Protein AF-C6PTV2-F1 (afdb_monomer_lite)

Organism: NCBI:txid536227

Radius of gyration: 26.95 Å; chains: 1; bounding box: 61×46×72 Å

Foldseek 3Di:
DDDDDDPDPVNVVVVVVVVVVVVVVVVVVVVCVVVVVVCCCCDVVVDPPVVVVVVVLVVVLLVQQVVVLADPPVLVVSLVSDVVVPQKWKFKFDPQDTQAIADPVCRPCRGPPPPDDPPRDDPVQWDWHDHNVDIIIMHMDGPVVVVVVVVVVVVVVVVVVVVD

Structure (mmCIF, N/CA/C/O backbone):
data_AF-C6PTV2-F1
#
_entry.id   AF-C6PTV2-F1
#
loop_
_atom_site.group_PDB
_atom_site.id
_atom_site.type_symbol
_atom_site.label_atom_id
_atom_site.label_alt_id
_atom_site.label_comp_id
_atom_site.label_asym_id
_atom_site.label_entity_id
_atom_site.label_seq_id
_atom_site.pdbx_PDB_ins_code
_atom_site.Cartn_x
_atom_site.Cartn_y
_atom_site.Cartn_z
_atom_site.occupancy
_atom_site.B_iso_or_equiv
_atom_site.auth_seq_id
_atom_site.auth_comp_id
_atom_site.auth_asym_id
_atom_site.auth_atom_id
_atom_site.pdbx_PDB_model_num
ATOM 1 N N . MET A 1 1 ? -45.183 31.736 48.780 1.00 36.00 1 MET A N 1
ATOM 2 C CA . MET A 1 1 ? -43.818 31.701 48.210 1.00 36.00 1 MET A CA 1
ATOM 3 C C . MET A 1 1 ? -43.224 30.333 48.528 1.00 36.00 1 MET A C 1
ATOM 5 O O . MET A 1 1 ? -42.872 30.078 49.669 1.00 36.00 1 MET A O 1
ATOM 9 N N . ASN A 1 2 ? -43.283 29.409 47.565 1.00 46.62 2 ASN A N 1
ATOM 10 C CA . ASN A 1 2 ? -43.098 27.970 47.772 1.00 46.62 2 ASN A CA 1
ATOM 11 C C . ASN A 1 2 ? -41.628 27.589 47.534 1.00 46.62 2 ASN A C 1
ATOM 13 O O . ASN A 1 2 ? -41.152 27.659 46.401 1.00 46.62 2 ASN A O 1
ATOM 17 N N . LYS A 1 3 ? -40.889 27.229 48.587 1.00 48.47 3 LYS A N 1
ATOM 18 C CA . LYS A 1 3 ? -39.525 26.704 48.462 1.00 48.47 3 LYS A CA 1
ATOM 19 C C . LYS A 1 3 ? -39.433 25.340 49.134 1.00 48.47 3 LYS A C 1
ATOM 21 O O . LYS A 1 3 ? -39.325 25.247 50.349 1.00 48.47 3 LYS A O 1
ATOM 26 N N . ARG A 1 4 ? -39.411 24.317 48.273 1.00 51.22 4 ARG A N 1
ATOM 27 C CA . ARG A 1 4 ? -38.481 23.180 48.324 1.00 51.22 4 ARG A CA 1
ATOM 28 C C . ARG A 1 4 ? -38.261 22.601 49.722 1.00 51.22 4 ARG A C 1
ATOM 30 O O . ARG A 1 4 ? -37.164 22.684 50.265 1.00 51.22 4 ARG A O 1
ATOM 37 N N . PHE A 1 5 ? -39.293 21.976 50.269 1.00 51.91 5 PHE A N 1
ATOM 38 C CA . PHE A 1 5 ? -39.112 21.021 51.349 1.00 51.91 5 PHE A CA 1
ATOM 39 C C . PHE A 1 5 ? -39.114 19.619 50.738 1.00 51.91 5 PHE A C 1
ATOM 41 O O . PHE A 1 5 ? -40.081 19.237 50.090 1.00 51.91 5 PHE A O 1
ATOM 48 N N . LEU A 1 6 ? -38.033 18.880 51.002 1.00 53.47 6 LEU A N 1
ATOM 49 C CA . LEU A 1 6 ? -37.914 17.424 50.870 1.00 53.47 6 LEU A CA 1
ATOM 50 C C . LEU A 1 6 ? -37.564 16.898 49.471 1.00 53.47 6 LEU A C 1
ATOM 52 O O . LEU A 1 6 ? -38.364 16.256 48.806 1.00 53.47 6 LEU A O 1
ATOM 56 N N . CYS A 1 7 ? -36.290 17.061 49.104 1.00 53.81 7 CYS A N 1
ATOM 57 C CA . CYS A 1 7 ? -35.606 16.026 48.328 1.00 53.81 7 CYS A CA 1
ATOM 58 C C . CYS A 1 7 ? -35.641 14.756 49.196 1.00 53.81 7 CYS A C 1
ATOM 60 O O . CYS A 1 7 ? -35.069 14.730 50.292 1.00 53.81 7 CYS A O 1
ATOM 62 N N . THR A 1 8 ? -36.423 13.758 48.803 1.00 61.56 8 THR A N 1
ATOM 63 C CA . THR A 1 8 ? -36.623 12.548 49.608 1.00 61.56 8 THR A CA 1
ATOM 64 C C . THR A 1 8 ? -35.303 11.777 49.743 1.00 61.56 8 THR A C 1
ATOM 66 O O . THR A 1 8 ? -34.446 11.804 48.859 1.00 61.56 8 THR A O 1
ATOM 69 N N . LYS A 1 9 ? -35.110 11.042 50.852 1.00 63.38 9 LYS A N 1
ATOM 70 C CA . LYS A 1 9 ? -33.923 10.179 51.081 1.00 63.38 9 LYS A CA 1
ATOM 71 C C . LYS A 1 9 ? -33.638 9.238 49.895 1.00 63.38 9 LYS A C 1
ATOM 73 O O . LYS A 1 9 ? -32.499 8.815 49.705 1.00 63.38 9 LYS A O 1
ATOM 78 N N . LEU A 1 10 ? -34.684 8.898 49.138 1.00 68.50 10 LEU A N 1
ATOM 79 C CA . LEU A 1 10 ? -34.636 8.069 47.941 1.00 68.50 10 LEU A CA 1
ATOM 80 C C . LEU A 1 10 ? -34.030 8.814 46.741 1.00 68.50 10 LEU A C 1
ATOM 82 O O . LEU A 1 10 ? -33.108 8.296 46.122 1.00 68.50 10 LEU A O 1
ATOM 86 N N . GLU A 1 11 ? -34.488 10.034 46.453 1.00 73.44 11 GLU A N 1
ATOM 87 C CA . GLU A 1 11 ? -33.980 10.866 45.349 1.00 73.44 11 GLU A CA 1
ATOM 88 C C . GLU A 1 11 ? -32.496 11.197 45.528 1.00 73.44 11 GLU A C 1
ATOM 90 O O . GLU A 1 11 ? -31.725 11.127 44.575 1.00 73.44 11 GLU A O 1
ATOM 95 N N . ILE A 1 12 ? -32.059 11.454 46.766 1.00 77.31 12 ILE A N 1
ATOM 96 C CA . ILE A 1 12 ? -30.641 11.690 47.079 1.00 77.31 12 ILE A CA 1
ATOM 97 C C . ILE A 1 12 ? -29.797 10.435 46.813 1.00 77.31 12 ILE A C 1
ATOM 99 O O . ILE A 1 12 ? -28.716 10.539 46.238 1.00 77.31 12 ILE A O 1
ATOM 103 N N . LYS A 1 13 ? -30.284 9.240 47.185 1.00 81.31 13 LYS A N 1
ATOM 104 C CA . LYS A 1 13 ? -29.599 7.972 46.872 1.00 81.31 13 LYS A CA 1
ATOM 105 C C . LYS A 1 13 ? -29.510 7.732 45.367 1.00 81.31 13 LYS A C 1
ATOM 107 O O . LYS A 1 13 ? -28.493 7.233 44.896 1.00 81.31 13 LYS A O 1
ATOM 112 N N . LEU A 1 14 ? -30.556 8.092 44.630 1.00 84.31 14 LEU A N 1
ATOM 113 C CA . LEU A 1 14 ? -30.630 7.908 43.184 1.00 84.31 14 LEU A CA 1
ATOM 114 C C . LEU A 1 14 ? -29.658 8.851 42.462 1.00 84.31 14 LEU A C 1
ATOM 116 O O . LEU A 1 14 ? -28.884 8.398 41.625 1.00 84.31 14 LEU A O 1
ATOM 120 N N . ILE A 1 15 ? -29.604 10.122 42.873 1.00 85.12 15 ILE A N 1
ATOM 121 C CA . ILE A 1 15 ? -28.622 11.103 42.385 1.00 85.12 15 ILE A CA 1
ATOM 122 C C . ILE A 1 15 ? -27.192 10.657 42.718 1.00 85.12 15 ILE A C 1
ATOM 124 O O . ILE A 1 15 ? -26.314 10.743 41.864 1.00 85.12 15 ILE A O 1
ATOM 128 N N . LEU A 1 16 ? -26.948 10.131 43.923 1.00 85.38 16 LEU A N 1
ATOM 129 C CA . LEU A 1 16 ? -25.626 9.636 44.316 1.00 85.38 16 LEU A CA 1
ATOM 130 C C . LEU A 1 16 ? -25.192 8.428 43.469 1.00 85.38 16 LEU A C 1
ATOM 132 O O . LEU A 1 16 ? -24.059 8.393 42.995 1.00 85.38 16 LEU A O 1
ATOM 136 N N . CYS A 1 17 ? -26.091 7.464 43.241 1.00 87.75 17 CYS A N 1
ATOM 137 C CA . CYS A 1 17 ? -25.838 6.329 42.348 1.00 87.75 17 CYS A CA 1
ATOM 138 C C . CYS A 1 17 ? -25.559 6.793 40.916 1.00 87.75 17 CYS A C 1
ATOM 140 O O . CYS A 1 17 ? -24.645 6.282 40.275 1.00 87.75 17 CYS A O 1
ATOM 142 N N . LEU A 1 18 ? -26.314 7.780 40.429 1.00 87.44 18 LEU A N 1
ATOM 143 C CA . LEU A 1 18 ? -26.144 8.331 39.090 1.00 87.44 18 LEU A CA 1
ATOM 144 C C . LEU A 1 18 ? -24.768 8.993 38.938 1.00 87.44 18 LEU A C 1
ATOM 146 O O . LEU A 1 18 ? -24.043 8.669 38.002 1.00 87.44 18 LEU A O 1
ATOM 150 N N . ILE A 1 19 ? -24.358 9.824 39.900 1.00 89.69 19 ILE A N 1
ATOM 151 C CA . ILE A 1 19 ? -23.025 10.447 39.915 1.00 89.69 19 ILE A CA 1
ATOM 152 C C . ILE A 1 19 ? -21.926 9.379 39.979 1.00 89.69 19 ILE A C 1
ATOM 154 O O . ILE A 1 19 ? -20.964 9.451 39.220 1.00 89.69 19 ILE A O 1
ATOM 158 N N . LEU A 1 20 ? -22.074 8.362 40.835 1.00 89.38 20 LEU A N 1
ATOM 159 C CA . LEU A 1 20 ? -21.098 7.277 40.948 1.00 89.38 20 LEU A CA 1
ATOM 160 C C . LEU A 1 20 ? -20.963 6.502 39.629 1.00 89.38 20 LEU A C 1
ATOM 162 O O . LEU A 1 20 ? -19.852 6.273 39.160 1.00 89.38 20 LEU A O 1
ATOM 166 N N . SER A 1 21 ? -22.089 6.142 39.009 1.00 89.50 21 SER A N 1
ATOM 167 C CA . SER A 1 21 ? -22.104 5.437 37.724 1.00 89.50 21 SER A CA 1
ATOM 168 C C . SER A 1 21 ? -21.475 6.268 36.606 1.00 89.50 21 SER A C 1
ATOM 170 O O . SER A 1 21 ? -20.703 5.739 35.811 1.00 89.50 21 SER A O 1
ATOM 172 N N . PHE A 1 22 ? -21.721 7.580 36.599 1.00 86.62 22 PHE A N 1
ATOM 173 C CA . PHE A 1 22 ? -21.139 8.504 35.636 1.00 86.62 22 PHE A CA 1
ATOM 174 C C . PHE A 1 22 ? -19.618 8.594 35.792 1.00 86.62 22 PHE A C 1
ATOM 176 O O . PHE A 1 22 ? -18.892 8.489 34.808 1.00 86.62 22 PHE A O 1
ATOM 183 N N . VAL A 1 23 ? -19.118 8.708 37.026 1.00 91.62 23 VAL A N 1
ATOM 184 C CA . VAL A 1 23 ? -17.672 8.724 37.306 1.00 91.62 23 VAL A CA 1
ATOM 185 C C . VAL A 1 23 ? -17.011 7.415 36.870 1.00 91.62 23 VAL A C 1
ATOM 187 O O . VAL A 1 23 ? -15.948 7.444 36.251 1.00 91.62 23 VAL A O 1
ATOM 190 N N . ILE A 1 24 ? -17.649 6.272 37.138 1.00 90.38 24 ILE A N 1
ATOM 191 C CA . ILE A 1 24 ? -17.156 4.959 36.701 1.00 90.38 24 ILE A CA 1
ATOM 192 C C . ILE A 1 24 ? -17.127 4.878 35.169 1.00 90.38 24 ILE A C 1
ATOM 194 O O . ILE A 1 24 ? -16.116 4.464 34.608 1.00 90.38 24 ILE A O 1
ATOM 198 N N . ALA A 1 25 ? -18.188 5.315 34.486 1.00 86.00 25 ALA A N 1
ATOM 199 C CA . ALA A 1 25 ? -18.260 5.309 33.026 1.00 86.00 25 ALA A CA 1
ATOM 200 C C . ALA A 1 25 ? -17.170 6.184 32.388 1.00 86.00 25 ALA A C 1
ATOM 202 O O . ALA A 1 25 ? -16.488 5.738 31.468 1.00 86.00 25 ALA A O 1
ATOM 203 N N . VAL A 1 26 ? -16.946 7.394 32.914 1.00 84.88 26 VAL A N 1
ATOM 204 C CA . VAL A 1 26 ? -15.869 8.288 32.456 1.00 84.88 26 VAL A CA 1
ATOM 205 C C . VAL A 1 26 ? -14.495 7.658 32.695 1.00 84.88 26 VAL A C 1
ATOM 207 O O . VAL A 1 26 ? -13.645 7.695 31.807 1.00 84.88 26 VAL A O 1
ATOM 210 N N . GLY A 1 27 ? -14.279 7.032 33.856 1.00 89.44 27 GLY A N 1
ATOM 211 C CA . GLY A 1 27 ? -13.030 6.331 34.163 1.00 89.44 27 GLY A CA 1
ATOM 212 C C . GLY A 1 27 ? -12.758 5.169 33.206 1.00 89.44 27 GLY A C 1
ATOM 213 O O . GLY A 1 27 ? -11.657 5.056 32.668 1.00 89.44 27 GLY A O 1
ATOM 214 N N . ILE A 1 28 ? -13.773 4.344 32.935 1.00 87.56 28 ILE A N 1
ATOM 215 C CA . ILE A 1 28 ? -13.695 3.244 31.965 1.00 87.56 28 ILE A CA 1
ATOM 216 C C . ILE A 1 28 ? -13.410 3.790 30.563 1.00 87.56 28 ILE A C 1
ATOM 218 O O . ILE A 1 28 ? -12.519 3.277 29.892 1.00 87.56 28 ILE A O 1
ATOM 222 N N . PHE A 1 29 ? -14.098 4.851 30.135 1.00 80.56 29 PHE A N 1
ATOM 223 C CA . PHE A 1 29 ? -13.869 5.477 28.832 1.00 80.56 29 PHE A CA 1
ATOM 224 C C . PHE A 1 29 ? -12.421 5.958 28.677 1.00 80.56 29 PHE A C 1
ATOM 226 O O . PHE A 1 29 ? -11.785 5.683 27.660 1.00 80.56 29 PHE A O 1
ATOM 233 N N . PHE A 1 30 ? -11.869 6.619 29.696 1.00 81.50 30 PHE A N 1
ATOM 234 C CA . PHE A 1 30 ? -10.496 7.123 29.659 1.00 81.50 30 PHE A CA 1
ATOM 235 C C . PHE A 1 30 ? -9.470 5.984 29.619 1.00 81.50 30 PHE A C 1
ATOM 237 O O . PHE A 1 30 ? -8.526 6.029 28.832 1.00 81.50 30 PHE A O 1
ATOM 244 N N . LEU A 1 31 ? -9.687 4.930 30.415 1.00 82.12 31 LEU A N 1
ATOM 245 C CA . LEU A 1 31 ? -8.851 3.727 30.400 1.00 82.12 31 LEU A CA 1
ATOM 246 C C . LEU A 1 31 ? -8.889 3.035 29.034 1.00 82.12 31 LEU A C 1
ATOM 248 O O . LEU A 1 31 ? -7.833 2.714 28.495 1.00 82.12 31 LEU A O 1
ATOM 252 N N . LEU A 1 32 ? -10.077 2.848 28.451 1.00 77.44 32 LEU A N 1
ATOM 253 C CA . LEU A 1 32 ? -10.223 2.262 27.116 1.00 77.44 32 LEU A CA 1
ATOM 254 C C . LEU A 1 32 ? -9.600 3.137 26.033 1.00 77.44 32 LEU A C 1
ATOM 256 O O . LEU A 1 32 ? -9.031 2.594 25.097 1.00 77.44 32 LEU A O 1
ATOM 260 N N . SER A 1 33 ? -9.681 4.460 26.156 1.00 76.12 33 SER A N 1
ATOM 261 C CA . SER A 1 33 ? -9.077 5.385 25.192 1.00 76.12 33 SER A CA 1
ATOM 262 C C . SER A 1 33 ? -7.553 5.289 25.230 1.00 76.12 33 SER A C 1
ATOM 264 O O . SER A 1 33 ? -6.927 5.108 24.196 1.00 76.12 33 SER A O 1
ATOM 266 N N . GLN A 1 34 ? -6.954 5.295 26.424 1.00 77.06 34 GLN A N 1
ATOM 267 C CA . GLN A 1 34 ? -5.503 5.170 26.601 1.00 77.06 34 GLN A CA 1
ATOM 268 C C . GLN A 1 34 ? -4.976 3.788 26.193 1.00 77.06 34 GLN A C 1
ATOM 270 O O . GLN A 1 34 ? -3.949 3.675 25.531 1.00 77.06 34 GLN A O 1
ATOM 275 N N . ILE A 1 35 ? -5.683 2.716 26.564 1.00 76.56 35 ILE A N 1
ATOM 276 C CA . ILE A 1 35 ? -5.340 1.348 26.154 1.00 76.56 35 ILE A CA 1
ATOM 277 C C . ILE A 1 35 ? -5.555 1.177 24.652 1.00 76.56 35 ILE A C 1
ATOM 279 O O . ILE A 1 35 ? -4.742 0.539 23.995 1.00 76.56 35 ILE A O 1
ATOM 283 N N . GLY A 1 36 ? -6.620 1.762 24.111 1.00 67.94 36 GLY A N 1
ATOM 284 C CA . GLY A 1 36 ? -6.939 1.770 22.693 1.00 67.94 36 GLY A CA 1
ATOM 285 C C . GLY A 1 36 ? -5.853 2.454 21.879 1.00 67.94 36 GLY A C 1
ATOM 286 O O . GLY A 1 36 ? -5.358 1.833 20.951 1.00 67.94 36 GLY A O 1
ATOM 287 N N . GLU A 1 37 ? -5.428 3.659 22.265 1.00 65.12 37 GLU A N 1
ATOM 288 C CA . GLU A 1 37 ? -4.309 4.381 21.645 1.00 65.12 37 GLU A CA 1
ATOM 289 C C . GLU A 1 37 ? -3.001 3.610 21.777 1.00 65.12 37 GLU A C 1
ATOM 291 O O . GLU A 1 37 ? -2.315 3.418 20.787 1.00 65.12 37 GLU A O 1
ATOM 296 N N . ASN A 1 38 ? -2.677 3.076 22.956 1.00 67.62 38 ASN A N 1
ATOM 297 C CA . ASN A 1 38 ? -1.417 2.362 23.155 1.00 67.62 38 ASN A CA 1
ATOM 298 C C . ASN A 1 38 ? -1.383 1.002 22.434 1.00 67.62 38 ASN A C 1
ATOM 300 O O . ASN A 1 38 ? -0.326 0.560 21.990 1.00 67.62 38 ASN A O 1
ATOM 304 N N . ILE A 1 39 ? -2.528 0.322 22.302 1.00 65.69 39 ILE A N 1
ATOM 305 C CA . ILE A 1 39 ? -2.674 -0.867 21.454 1.00 65.69 39 ILE A CA 1
ATOM 306 C C . ILE A 1 39 ? -2.616 -0.456 19.988 1.00 65.69 39 ILE A C 1
ATOM 308 O O . ILE A 1 39 ? -1.916 -1.123 19.238 1.00 65.69 39 ILE A O 1
ATOM 312 N N . LEU A 1 40 ? -3.293 0.617 19.570 1.00 61.56 40 LEU A N 1
ATOM 313 C CA . LEU A 1 40 ? -3.218 1.109 18.196 1.00 61.56 40 LEU A CA 1
ATOM 314 C C . LEU A 1 40 ? -1.774 1.464 17.851 1.00 61.56 40 LEU A C 1
ATOM 316 O O . LEU A 1 40 ? -1.251 0.945 16.882 1.00 61.56 40 LEU A O 1
ATOM 320 N N . ASP A 1 41 ? -1.076 2.230 18.675 1.00 60.78 41 ASP A N 1
ATOM 321 C CA . ASP A 1 41 ? 0.324 2.562 18.458 1.00 60.78 41 ASP A CA 1
ATOM 322 C C . ASP A 1 41 ? 1.224 1.324 18.540 1.00 60.78 41 ASP A C 1
ATOM 324 O O . ASP A 1 41 ? 2.041 1.097 17.659 1.00 60.78 41 ASP A O 1
ATOM 328 N N . ASN A 1 42 ? 1.082 0.406 19.494 1.00 59.19 42 ASN A N 1
ATOM 329 C CA . ASN A 1 42 ? 1.937 -0.790 19.451 1.00 59.19 42 ASN A CA 1
ATOM 330 C C . ASN A 1 42 ? 1.592 -1.754 18.304 1.00 59.19 42 ASN A C 1
ATOM 332 O O . ASN A 1 42 ? 2.465 -2.498 17.865 1.00 59.19 42 ASN A O 1
ATOM 336 N N . TYR A 1 43 ? 0.356 -1.783 17.813 1.00 57.19 43 TYR A N 1
ATOM 337 C CA . TYR A 1 43 ? -0.069 -2.695 16.745 1.00 57.19 43 TYR A CA 1
ATOM 338 C C . TYR A 1 43 ? 0.158 -2.086 15.348 1.00 57.19 43 TYR A C 1
ATOM 340 O O . TYR A 1 43 ? 0.552 -2.798 14.423 1.00 57.19 43 TYR A O 1
ATOM 348 N N . PHE A 1 44 ? -0.018 -0.767 15.214 1.00 52.19 44 PHE A N 1
ATOM 349 C CA . PHE A 1 44 ? 0.119 0.027 13.988 1.00 52.19 44 PHE A CA 1
ATOM 350 C C . PHE A 1 44 ? 1.388 0.890 13.914 1.00 52.19 44 PHE A C 1
ATOM 352 O O . PHE A 1 44 ? 1.7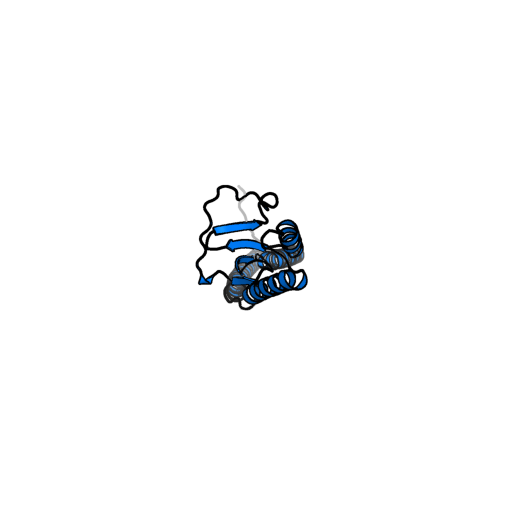37 1.268 12.815 1.00 52.19 44 PHE A O 1
ATOM 359 N N . ASN A 1 45 ? 2.126 1.197 14.985 1.00 50.31 45 ASN A N 1
ATOM 360 C CA . ASN A 1 45 ? 3.467 1.820 14.894 1.00 50.31 45 ASN A CA 1
ATOM 361 C C . ASN A 1 45 ? 4.600 0.778 14.969 1.00 50.31 45 ASN A C 1
ATOM 363 O O . ASN A 1 45 ? 5.658 0.968 14.371 1.00 50.31 45 ASN A O 1
ATOM 367 N N . LYS A 1 46 ? 4.408 -0.381 15.618 1.00 53.09 46 LYS A N 1
ATOM 368 C CA . LYS A 1 46 ? 5.464 -1.416 15.767 1.00 53.09 46 LYS A CA 1
ATOM 369 C C . LYS A 1 46 ? 5.575 -2.397 14.586 1.00 53.09 46 LYS A C 1
ATOM 371 O O . LYS A 1 46 ? 6.033 -3.529 14.729 1.00 53.09 46 LYS A O 1
ATOM 376 N N . ILE A 1 47 ? 5.118 -1.983 13.413 1.00 54.88 47 ILE A N 1
ATOM 377 C CA . ILE A 1 47 ? 4.722 -2.830 12.294 1.00 54.88 47 ILE A CA 1
ATOM 378 C C . ILE A 1 47 ? 5.837 -3.747 11.752 1.00 54.88 47 ILE A C 1
ATOM 380 O O . ILE A 1 47 ? 6.556 -3.411 10.810 1.00 54.88 47 ILE A O 1
ATOM 384 N N . SER A 1 48 ? 5.841 -5.000 12.196 1.00 59.25 48 SER A N 1
ATOM 385 C CA . SER A 1 48 ? 6.182 -6.127 11.324 1.00 59.25 48 SER A CA 1
ATOM 386 C C . SER A 1 48 ? 5.014 -6.469 10.393 1.00 59.25 48 SER A C 1
ATOM 388 O O . SER A 1 48 ? 5.241 -6.855 9.266 1.00 59.25 48 SER A O 1
ATOM 390 N N . PHE A 1 49 ? 3.750 -6.283 10.785 1.00 66.62 49 PHE A N 1
ATOM 391 C CA . PHE A 1 49 ? 2.597 -6.755 10.005 1.00 66.62 49 PHE A CA 1
ATOM 392 C C . PHE A 1 49 ? 2.321 -6.004 8.680 1.00 66.62 49 PHE A C 1
ATOM 394 O O . PHE A 1 49 ? 2.425 -6.603 7.617 1.00 66.62 49 PHE A O 1
ATOM 401 N N . VAL A 1 50 ? 1.996 -4.706 8.688 1.00 70.94 50 VAL A N 1
ATOM 402 C CA . VAL A 1 50 ? 1.863 -3.866 7.468 1.00 70.94 50 VAL A CA 1
ATOM 403 C C . VAL A 1 50 ? 3.164 -3.823 6.651 1.00 70.94 50 VAL A C 1
ATOM 405 O O . VAL A 1 50 ? 3.102 -3.850 5.428 1.00 70.94 50 VAL A O 1
ATOM 408 N N . SER A 1 51 ? 4.347 -3.867 7.275 1.00 74.44 51 SER A N 1
ATOM 409 C CA . SER A 1 51 ? 5.624 -3.948 6.558 1.00 74.44 51 SER A CA 1
ATOM 410 C C . SER A 1 51 ? 5.811 -5.324 5.912 1.00 74.44 51 SER A C 1
ATOM 412 O O . SER A 1 51 ? 6.259 -5.398 4.771 1.00 74.44 51 SER A O 1
ATOM 414 N N . ASN A 1 52 ? 5.389 -6.414 6.564 1.00 81.56 52 ASN A N 1
ATOM 415 C CA . ASN A 1 52 ? 5.301 -7.751 5.969 1.00 81.56 52 ASN A CA 1
ATOM 416 C C . ASN A 1 52 ? 4.319 -7.760 4.803 1.00 81.56 52 ASN A C 1
ATOM 418 O O . ASN A 1 52 ? 4.662 -8.287 3.754 1.00 81.56 52 ASN A O 1
ATOM 422 N N . GLN A 1 53 ? 3.139 -7.153 4.948 1.00 84.25 53 GLN A N 1
ATOM 423 C CA . GLN A 1 53 ? 2.153 -7.081 3.871 1.00 84.25 53 GLN A CA 1
ATOM 424 C C . GLN A 1 53 ? 2.656 -6.247 2.693 1.00 84.25 53 GLN A C 1
ATOM 426 O O . GLN A 1 53 ? 2.503 -6.666 1.554 1.00 84.25 53 GLN A O 1
ATOM 431 N N . LYS A 1 54 ? 3.330 -5.118 2.939 1.00 87.56 54 LYS A N 1
ATOM 432 C CA . LYS A 1 54 ? 4.002 -4.347 1.885 1.00 87.56 54 LYS A CA 1
ATOM 433 C C . LYS A 1 54 ? 5.086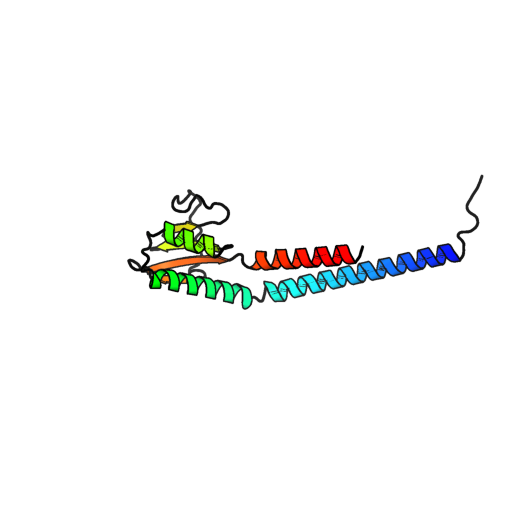 -5.179 1.196 1.00 87.56 54 LYS A C 1
ATOM 435 O O . LYS A 1 54 ? 5.139 -5.212 -0.028 1.00 87.56 54 LYS A O 1
ATOM 440 N N . ARG A 1 55 ? 5.937 -5.883 1.955 1.00 89.00 55 ARG A N 1
ATOM 441 C CA . ARG A 1 55 ? 6.960 -6.783 1.386 1.00 89.00 55 ARG A CA 1
ATOM 442 C C . ARG A 1 55 ? 6.334 -7.902 0.554 1.00 89.00 55 ARG A C 1
ATOM 444 O O . ARG A 1 55 ? 6.843 -8.197 -0.524 1.00 89.00 55 ARG A O 1
ATOM 451 N N . GLN A 1 56 ? 5.232 -8.475 1.028 1.00 90.75 56 GLN A N 1
ATOM 452 C CA . GLN A 1 56 ? 4.460 -9.492 0.324 1.00 90.75 56 GLN A CA 1
ATOM 453 C C . GLN A 1 56 ? 3.877 -8.930 -0.978 1.00 90.75 56 GLN A C 1
ATOM 455 O O . GLN A 1 56 ? 4.139 -9.490 -2.033 1.00 90.75 56 GLN A O 1
ATOM 460 N N . ALA A 1 57 ? 3.213 -7.773 -0.936 1.00 92.44 57 ALA A N 1
ATOM 461 C CA . ALA A 1 57 ? 2.657 -7.115 -2.118 1.00 92.44 57 ALA A CA 1
ATOM 462 C C . ALA A 1 57 ? 3.737 -6.773 -3.161 1.00 92.44 57 ALA A C 1
ATOM 464 O O . ALA A 1 57 ? 3.548 -7.009 -4.352 1.00 92.44 57 ALA A O 1
ATOM 465 N N . ILE A 1 58 ? 4.908 -6.290 -2.728 1.00 93.88 58 ILE A N 1
ATOM 466 C CA . ILE A 1 58 ? 6.059 -6.064 -3.617 1.00 93.88 58 ILE A CA 1
ATOM 467 C C . ILE A 1 58 ? 6.545 -7.385 -4.230 1.00 93.88 58 ILE A C 1
ATOM 469 O O . ILE A 1 58 ? 6.862 -7.430 -5.418 1.00 93.88 58 ILE A O 1
ATOM 473 N N . SER A 1 59 ? 6.618 -8.460 -3.442 1.00 94.94 59 SER A N 1
ATOM 474 C CA . SER A 1 59 ? 7.008 -9.790 -3.924 1.00 94.94 59 SER A CA 1
ATOM 475 C C . SER A 1 59 ? 6.015 -10.336 -4.953 1.00 94.94 59 SER A C 1
ATOM 477 O O . SER A 1 59 ? 6.421 -10.808 -6.014 1.00 94.94 59 SER A O 1
ATOM 479 N N . ASP A 1 60 ? 4.720 -10.221 -4.675 1.00 95.38 60 ASP A N 1
ATOM 480 C CA . ASP A 1 60 ? 3.648 -10.676 -5.558 1.00 95.38 60 ASP A CA 1
ATOM 481 C C .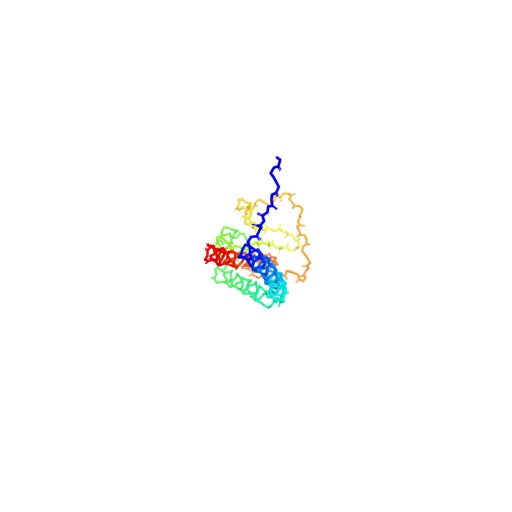 ASP A 1 60 ? 3.614 -9.861 -6.854 1.00 95.38 60 ASP A C 1
ATOM 483 O O . ASP A 1 60 ? 3.444 -10.425 -7.935 1.00 95.38 60 ASP A O 1
ATOM 487 N N . PHE A 1 61 ? 3.891 -8.556 -6.778 1.00 95.94 61 PHE A N 1
ATOM 488 C CA . PHE A 1 61 ? 4.042 -7.706 -7.956 1.00 95.94 61 PHE A CA 1
ATOM 489 C C . PHE A 1 61 ? 5.237 -8.115 -8.825 1.00 95.94 61 PHE A C 1
ATOM 491 O O . PHE A 1 61 ? 5.112 -8.243 -10.043 1.00 95.94 61 PHE A O 1
ATOM 498 N N . LYS A 1 62 ? 6.399 -8.374 -8.207 1.00 96.06 62 LYS A N 1
ATOM 499 C CA . LYS A 1 62 ? 7.593 -8.869 -8.915 1.00 96.06 62 LYS A CA 1
ATOM 500 C C . LYS A 1 62 ? 7.314 -10.193 -9.616 1.00 96.06 62 LYS A C 1
ATOM 502 O O . LYS A 1 62 ? 7.690 -10.365 -10.774 1.00 96.06 62 LYS A O 1
ATOM 507 N N . LYS A 1 63 ? 6.637 -11.111 -8.923 1.00 96.56 63 LYS A N 1
ATOM 508 C CA . LYS A 1 63 ? 6.229 -12.396 -9.485 1.00 96.56 63 LYS A CA 1
ATOM 509 C C . LYS A 1 63 ? 5.270 -12.206 -10.657 1.00 96.56 63 LYS A C 1
ATOM 511 O O . LYS A 1 63 ? 5.489 -12.793 -11.705 1.00 96.56 63 LYS A O 1
ATOM 516 N N . TYR A 1 64 ? 4.271 -11.336 -10.523 1.00 96.62 64 TYR A N 1
ATOM 517 C CA . TYR A 1 64 ? 3.330 -11.030 -11.599 1.00 96.62 64 TYR A CA 1
ATOM 518 C C . TYR A 1 64 ? 4.029 -10.497 -12.859 1.00 96.62 64 TYR A C 1
ATOM 520 O O . TYR A 1 64 ? 3.730 -10.963 -13.959 1.00 96.62 64 TYR A O 1
ATOM 528 N N . ILE A 1 65 ? 4.991 -9.580 -12.708 1.00 96.38 65 ILE A N 1
ATOM 529 C CA . ILE A 1 65 ? 5.797 -9.076 -13.829 1.00 96.38 65 ILE A CA 1
ATOM 530 C C . ILE A 1 65 ? 6.592 -10.201 -14.493 1.00 96.38 65 ILE A C 1
ATOM 532 O O . ILE A 1 65 ? 6.568 -10.312 -15.718 1.00 96.38 65 ILE A O 1
ATOM 536 N N . SER A 1 66 ? 7.256 -11.041 -13.695 1.00 96.12 66 SER A N 1
ATOM 537 C CA . SER A 1 66 ? 8.071 -12.147 -14.205 1.00 96.12 66 SER A CA 1
ATOM 538 C C . SER A 1 66 ? 7.229 -13.216 -14.905 1.00 96.12 66 SER A C 1
ATOM 540 O O . SER A 1 66 ? 7.553 -13.605 -16.021 1.00 96.12 66 SER A O 1
ATOM 542 N N . ASP A 1 67 ? 6.140 -13.674 -14.286 1.00 96.94 67 ASP A N 1
ATOM 543 C CA . ASP A 1 67 ? 5.294 -14.759 -14.803 1.00 96.94 67 ASP A CA 1
ATOM 544 C C . ASP A 1 67 ? 4.597 -14.370 -16.119 1.00 96.94 67 ASP A C 1
ATOM 546 O O . ASP A 1 67 ? 4.304 -15.229 -16.949 1.00 96.94 67 ASP A O 1
ATOM 550 N N . ASN A 1 68 ? 4.349 -13.071 -16.330 1.00 96.62 68 ASN A N 1
ATOM 551 C CA . ASN A 1 68 ? 3.683 -12.545 -17.526 1.00 96.62 68 ASN A CA 1
ATOM 552 C C . ASN A 1 68 ? 4.645 -11.866 -18.516 1.00 96.62 68 ASN A C 1
ATOM 554 O O . ASN A 1 68 ? 4.181 -11.316 -19.516 1.00 96.62 68 ASN A O 1
ATOM 558 N N . ASN A 1 69 ? 5.958 -11.891 -18.256 1.00 96.19 69 ASN A N 1
ATOM 559 C CA . ASN A 1 69 ? 6.995 -11.228 -19.059 1.00 96.19 69 ASN A CA 1
ATOM 560 C C . ASN A 1 69 ? 6.675 -9.756 -19.373 1.00 96.19 69 ASN A C 1
ATOM 562 O O . ASN A 1 69 ? 6.821 -9.306 -20.512 1.00 96.19 69 ASN A O 1
ATOM 566 N N . LEU A 1 70 ? 6.211 -9.007 -18.370 1.00 96.56 70 LEU A N 1
ATOM 567 C CA . LEU A 1 70 ? 5.796 -7.620 -18.569 1.00 96.56 70 LEU A CA 1
ATOM 568 C C . LEU A 1 70 ? 6.992 -6.714 -18.860 1.00 96.56 70 LEU A C 1
ATOM 570 O O . LEU A 1 70 ? 8.037 -6.793 -18.207 1.00 96.56 70 LEU A O 1
ATOM 574 N N . THR A 1 71 ? 6.804 -5.823 -19.822 1.00 95.81 71 THR A N 1
ATOM 575 C CA . THR A 1 71 ? 7.693 -4.701 -20.115 1.00 95.81 71 THR A CA 1
ATOM 576 C C . THR A 1 71 ? 7.311 -3.487 -19.275 1.00 95.81 71 THR A C 1
ATOM 578 O O . THR A 1 71 ? 6.189 -3.394 -18.768 1.00 95.81 71 THR A O 1
ATOM 581 N N . ILE A 1 72 ? 8.218 -2.517 -19.143 1.00 91.12 72 ILE A N 1
ATOM 582 C CA . ILE A 1 72 ? 7.929 -1.282 -18.392 1.00 91.12 72 ILE A CA 1
ATOM 583 C C . ILE A 1 72 ? 6.748 -0.481 -18.974 1.00 91.12 72 ILE A C 1
ATOM 585 O O . ILE A 1 72 ? 6.111 0.277 -18.247 1.00 91.12 72 ILE A O 1
ATOM 589 N N . ASN A 1 73 ? 6.438 -0.679 -20.261 1.00 91.31 73 ASN A N 1
ATOM 590 C CA . ASN A 1 73 ? 5.374 0.015 -20.989 1.00 91.31 73 ASN A CA 1
ATOM 591 C C . ASN A 1 73 ? 4.018 -0.717 -20.952 1.00 91.31 73 ASN A C 1
ATOM 593 O O . ASN A 1 73 ? 3.037 -0.192 -21.474 1.00 91.31 73 ASN A O 1
ATOM 597 N N . ASP A 1 74 ? 3.920 -1.904 -20.337 1.00 93.56 74 ASP A N 1
ATOM 598 C CA . ASP A 1 74 ? 2.655 -2.641 -20.155 1.00 93.56 74 ASP A CA 1
ATOM 599 C C . ASP A 1 74 ? 1.765 -1.992 -19.059 1.00 93.56 74 ASP A C 1
ATOM 601 O O . ASP A 1 74 ? 1.252 -2.663 -18.156 1.00 93.56 74 ASP A O 1
ATOM 605 N N . HIS A 1 75 ? 1.578 -0.667 -19.116 1.00 89.62 75 HIS A N 1
ATOM 606 C CA . HIS A 1 75 ? 0.880 0.142 -18.109 1.00 89.62 75 HIS A CA 1
ATOM 607 C C . HIS A 1 75 ? -0.543 -0.344 -17.830 1.00 89.62 75 HIS A C 1
ATOM 609 O O . HIS A 1 75 ? -0.956 -0.357 -16.672 1.00 89.62 75 HIS A O 1
ATOM 615 N N . ASP A 1 76 ? -1.269 -0.819 -18.843 1.00 90.00 76 ASP A N 1
ATOM 616 C CA . ASP A 1 76 ? -2.625 -1.352 -18.671 1.00 90.00 76 ASP A CA 1
ATOM 617 C C . ASP A 1 76 ? -2.647 -2.585 -17.761 1.00 90.00 76 ASP A C 1
ATOM 619 O O . ASP A 1 76 ? -3.472 -2.680 -16.852 1.00 90.00 76 ASP A O 1
ATOM 623 N N . LYS A 1 77 ? -1.710 -3.520 -17.955 1.00 92.50 77 LYS A N 1
ATOM 624 C CA . LYS A 1 77 ? -1.613 -4.744 -17.142 1.00 92.50 77 LYS A CA 1
ATOM 625 C C . LYS A 1 77 ? -1.144 -4.426 -15.725 1.00 92.50 77 LYS A C 1
ATOM 627 O O . LYS A 1 77 ? -1.684 -4.966 -14.760 1.00 92.50 77 LYS A O 1
ATOM 632 N N . ILE A 1 78 ? -0.189 -3.503 -15.591 1.00 91.81 78 ILE A N 1
ATOM 633 C CA . ILE A 1 78 ? 0.256 -2.998 -14.286 1.00 91.81 78 ILE A CA 1
ATOM 634 C C . ILE A 1 78 ? -0.927 -2.345 -13.554 1.00 91.81 78 ILE A C 1
ATOM 636 O O . ILE A 1 78 ? -1.199 -2.683 -12.404 1.00 91.81 78 ILE A O 1
ATOM 640 N N . THR A 1 79 ? -1.685 -1.479 -14.230 1.00 90.00 79 THR A N 1
ATOM 641 C CA . THR A 1 79 ? -2.880 -0.818 -13.681 1.00 90.00 79 THR A CA 1
ATOM 642 C C . THR A 1 79 ? -3.926 -1.839 -13.244 1.00 90.00 79 THR A C 1
ATOM 644 O O . THR A 1 79 ? -4.477 -1.730 -12.149 1.00 90.00 79 THR A O 1
ATOM 647 N N . GLN A 1 80 ? -4.197 -2.855 -14.068 1.00 91.06 80 GLN A N 1
ATOM 648 C CA . GLN A 1 80 ? -5.146 -3.923 -13.743 1.00 91.06 80 GLN A CA 1
ATOM 649 C C . GLN A 1 80 ? -4.747 -4.686 -12.477 1.00 91.06 80 GLN A C 1
ATOM 651 O O . GLN A 1 80 ? -5.603 -4.940 -11.626 1.00 91.06 80 GLN A O 1
ATOM 656 N N . TRP A 1 81 ? -3.462 -5.015 -12.324 1.00 93.00 81 TRP A N 1
ATOM 657 C CA . TRP A 1 81 ? -2.963 -5.677 -11.120 1.00 93.00 81 TRP A CA 1
ATOM 658 C C . TRP A 1 81 ? -3.143 -4.799 -9.877 1.00 93.00 81 TRP A C 1
ATOM 660 O O . TRP A 1 81 ? -3.726 -5.242 -8.888 1.00 93.00 81 TRP A O 1
ATOM 670 N N . VAL A 1 82 ? -2.742 -3.526 -9.950 1.00 89.56 82 VAL A N 1
ATOM 671 C CA . VAL A 1 82 ? -2.849 -2.590 -8.815 1.00 89.56 82 VAL A CA 1
ATOM 672 C C . VAL A 1 82 ? -4.311 -2.364 -8.413 1.00 89.56 82 VAL A C 1
ATOM 674 O O . VAL A 1 82 ? -4.647 -2.381 -7.227 1.00 89.56 82 VAL A O 1
ATOM 677 N N . ARG A 1 83 ? -5.216 -2.223 -9.393 1.00 86.75 83 ARG A N 1
ATOM 678 C CA . ARG A 1 83 ? -6.666 -2.102 -9.155 1.00 86.75 83 ARG A CA 1
ATOM 679 C C . ARG A 1 83 ? -7.248 -3.327 -8.449 1.00 86.75 83 ARG A C 1
ATOM 681 O O . ARG A 1 83 ? -8.167 -3.178 -7.643 1.00 86.75 83 ARG A O 1
ATOM 688 N N . LYS A 1 84 ? -6.731 -4.524 -8.740 1.00 88.38 84 LYS A N 1
ATOM 689 C CA . LYS A 1 84 ? -7.187 -5.775 -8.122 1.00 88.38 84 LYS A CA 1
ATOM 690 C C . LYS A 1 84 ? -6.773 -5.880 -6.655 1.00 88.38 84 LYS A C 1
ATOM 692 O O . LYS A 1 84 ? -7.604 -6.273 -5.839 1.00 88.38 84 LYS A O 1
ATOM 697 N N . GLU A 1 85 ? -5.534 -5.521 -6.327 1.00 82.50 85 GLU A N 1
ATOM 698 C CA . GLU A 1 85 ? -5.018 -5.611 -4.954 1.00 82.50 85 GLU A CA 1
ATOM 699 C C . GLU A 1 85 ? -5.684 -4.609 -3.994 1.00 82.50 85 GLU A C 1
ATOM 701 O O . GLU A 1 85 ? -5.879 -4.926 -2.821 1.00 82.50 85 GLU A O 1
ATOM 706 N N . LYS A 1 86 ? -6.151 -3.457 -4.509 1.00 78.94 86 LYS A N 1
ATOM 707 C CA . LYS A 1 86 ? -6.758 -2.341 -3.749 1.00 78.94 86 LYS A CA 1
ATOM 708 C C . LYS A 1 86 ? -5.794 -1.727 -2.718 1.00 78.94 86 LYS A C 1
ATOM 710 O O . LYS A 1 86 ? -4.868 -2.363 -2.240 1.00 78.94 86 LYS A O 1
ATOM 715 N N . TYR A 1 87 ? -6.027 -0.466 -2.342 1.00 84.69 87 TYR A N 1
ATOM 716 C CA . TYR A 1 87 ? -5.236 0.244 -1.317 1.00 84.69 87 TYR A CA 1
ATOM 717 C C . TYR A 1 87 ? -3.731 0.358 -1.620 1.00 84.69 87 TYR A C 1
ATOM 719 O O . TYR A 1 87 ? -2.930 0.483 -0.696 1.00 84.69 87 TYR A O 1
ATOM 727 N N . ILE A 1 88 ? -3.334 0.312 -2.894 1.00 88.50 88 ILE A N 1
ATOM 728 C CA . ILE A 1 88 ? -1.937 0.442 -3.312 1.00 88.50 88 ILE A CA 1
ATOM 729 C C . ILE A 1 88 ? -1.799 1.637 -4.251 1.00 88.50 88 ILE A C 1
ATOM 731 O O . ILE A 1 88 ? -2.506 1.723 -5.257 1.00 88.50 88 ILE A O 1
ATOM 735 N N . ASN A 1 89 ? -0.834 2.500 -3.946 1.00 88.56 89 ASN A N 1
ATOM 736 C CA . ASN A 1 89 ? -0.238 3.412 -4.912 1.00 88.56 89 ASN A CA 1
ATOM 737 C C . ASN A 1 89 ? 1.109 2.840 -5.358 1.00 88.56 89 ASN A C 1
ATOM 739 O O . ASN A 1 89 ? 1.861 2.274 -4.556 1.00 88.56 89 ASN A O 1
ATOM 743 N N . ILE A 1 90 ? 1.432 3.001 -6.638 1.00 90.00 90 ILE A N 1
ATOM 744 C CA . ILE A 1 90 ? 2.712 2.549 -7.182 1.00 90.00 90 ILE A CA 1
ATOM 745 C C . ILE A 1 90 ? 3.331 3.617 -8.072 1.00 90.00 90 ILE A C 1
ATOM 747 O O . ILE A 1 90 ? 2.640 4.300 -8.823 1.00 90.00 90 ILE A O 1
ATOM 751 N N . TYR A 1 91 ? 4.652 3.721 -7.997 1.00 89.38 91 TYR A N 1
ATOM 752 C CA . TYR A 1 91 ? 5.467 4.644 -8.773 1.00 89.38 91 TYR A CA 1
ATOM 753 C C . TYR A 1 91 ? 6.663 3.875 -9.319 1.00 89.38 91 TYR A C 1
ATOM 755 O O . TYR A 1 91 ? 7.381 3.225 -8.558 1.00 89.38 91 TYR A O 1
ATOM 763 N N . VAL A 1 92 ? 6.873 3.928 -10.629 1.00 90.50 92 VAL A N 1
ATOM 764 C CA . VAL A 1 92 ? 7.926 3.189 -11.330 1.00 90.50 92 VAL A CA 1
ATOM 765 C C . VAL A 1 92 ? 8.941 4.176 -11.886 1.00 90.50 92 VAL A C 1
ATOM 767 O O . VAL A 1 92 ? 8.608 5.055 -12.683 1.00 90.50 92 VAL A O 1
ATOM 770 N N . TYR A 1 93 ? 10.193 3.999 -11.481 1.00 88.94 93 TYR A N 1
ATOM 771 C CA . TYR A 1 93 ? 11.320 4.840 -11.845 1.00 88.94 93 TYR A CA 1
ATOM 772 C C . TYR A 1 93 ? 12.311 4.077 -12.718 1.00 88.94 93 TYR A C 1
ATOM 774 O O . TYR A 1 93 ? 12.771 2.991 -12.360 1.00 88.94 93 TYR A O 1
ATOM 782 N N . LYS A 1 94 ? 12.720 4.698 -13.822 1.00 89.31 94 LYS A N 1
ATOM 783 C CA . LYS A 1 94 ? 13.860 4.276 -14.640 1.00 89.31 94 LYS A CA 1
ATOM 784 C C . LYS A 1 94 ? 14.888 5.397 -14.617 1.00 89.31 94 LYS A C 1
ATOM 786 O O . LYS A 1 94 ? 14.544 6.530 -14.932 1.00 89.31 94 LYS A O 1
ATOM 791 N N . GLU A 1 95 ? 16.124 5.098 -14.217 1.00 86.12 95 GLU A N 1
ATOM 792 C CA . GLU A 1 95 ? 17.213 6.095 -14.158 1.00 86.12 95 GLU A CA 1
ATOM 793 C C . GLU A 1 95 ? 16.802 7.377 -13.402 1.00 86.12 95 GLU A C 1
ATOM 795 O O . GLU A 1 95 ? 16.986 8.496 -13.877 1.00 86.12 95 GLU A O 1
ATOM 800 N N . ASN A 1 96 ? 16.171 7.207 -12.234 1.00 80.94 96 ASN A N 1
ATOM 801 C CA . ASN A 1 96 ? 15.652 8.287 -11.381 1.00 80.94 96 ASN A CA 1
ATOM 802 C C . ASN A 1 96 ? 14.529 9.143 -12.003 1.00 80.94 96 ASN A C 1
ATOM 804 O O . ASN A 1 96 ? 14.105 10.123 -11.394 1.00 80.94 96 ASN A O 1
ATOM 808 N N . ARG A 1 97 ? 13.996 8.767 -13.169 1.00 83.56 97 ARG A N 1
ATOM 809 C CA . ARG A 1 97 ? 12.833 9.409 -13.792 1.00 83.56 97 ARG A CA 1
ATOM 810 C C . ARG A 1 97 ? 11.586 8.578 -13.552 1.00 83.56 97 ARG A C 1
ATOM 812 O O . ARG A 1 97 ? 11.604 7.372 -13.786 1.00 83.56 97 ARG A O 1
ATOM 819 N N . LEU A 1 98 ? 10.515 9.223 -13.102 1.00 85.12 98 LEU A N 1
ATOM 820 C CA . LEU A 1 98 ? 9.200 8.599 -12.990 1.00 85.12 98 LEU A CA 1
ATOM 821 C C . LEU A 1 98 ? 8.662 8.329 -14.402 1.00 85.12 98 LEU A C 1
ATOM 823 O O . LEU A 1 98 ? 8.513 9.263 -15.185 1.00 85.12 98 LEU A O 1
ATOM 827 N N . ILE A 1 99 ? 8.409 7.062 -14.725 1.00 86.25 99 ILE A N 1
ATOM 828 C CA . ILE A 1 99 ? 7.882 6.634 -16.032 1.00 86.25 99 ILE A CA 1
ATOM 829 C C . ILE A 1 99 ? 6.394 6.300 -15.937 1.00 86.25 99 ILE A C 1
ATOM 831 O O . ILE A 1 99 ? 5.651 6.500 -16.889 1.00 86.25 99 ILE A O 1
ATOM 835 N N . TYR A 1 100 ? 5.957 5.799 -14.783 1.00 87.12 100 TYR A N 1
ATOM 836 C CA . TYR A 1 100 ? 4.575 5.407 -14.552 1.00 87.12 100 TYR A CA 1
ATOM 837 C C . TYR A 1 100 ? 4.206 5.616 -13.091 1.00 87.12 100 TYR A C 1
ATOM 839 O O . TYR A 1 100 ? 5.003 5.328 -12.193 1.00 87.12 100 TYR A O 1
ATOM 847 N N . SER A 1 101 ? 2.981 6.066 -12.854 1.00 86.38 101 SER A N 1
ATOM 848 C CA . SER A 1 101 ? 2.388 6.117 -11.528 1.00 86.38 101 SER A CA 1
ATOM 849 C C . SER A 1 101 ? 0.921 5.720 -11.583 1.00 86.38 101 SER A C 1
ATOM 851 O O . SER A 1 101 ? 0.214 5.956 -12.560 1.00 86.38 101 SER A O 1
ATOM 853 N N . TYR A 1 102 ? 0.461 5.120 -10.495 1.00 85.88 102 TYR A N 1
ATOM 854 C CA . TYR A 1 102 ? -0.950 4.914 -10.230 1.00 85.88 102 TYR A CA 1
ATOM 855 C C . TYR A 1 102 ? -1.248 5.393 -8.817 1.00 85.88 102 TYR A C 1
ATOM 857 O O . TYR A 1 102 ? -0.607 4.951 -7.858 1.00 85.88 102 TYR A O 1
ATOM 865 N N . ASN A 1 103 ? -2.235 6.280 -8.708 1.00 83.69 103 ASN A N 1
ATOM 866 C CA . ASN A 1 103 ? -2.740 6.795 -7.447 1.00 83.69 103 ASN A CA 1
ATOM 867 C C . ASN A 1 103 ? -4.226 6.452 -7.335 1.00 83.69 103 ASN A C 1
ATOM 869 O O . ASN A 1 103 ? -5.009 6.774 -8.226 1.00 83.69 103 ASN A O 1
ATOM 873 N N . ILE A 1 104 ? -4.626 5.818 -6.235 1.00 78.81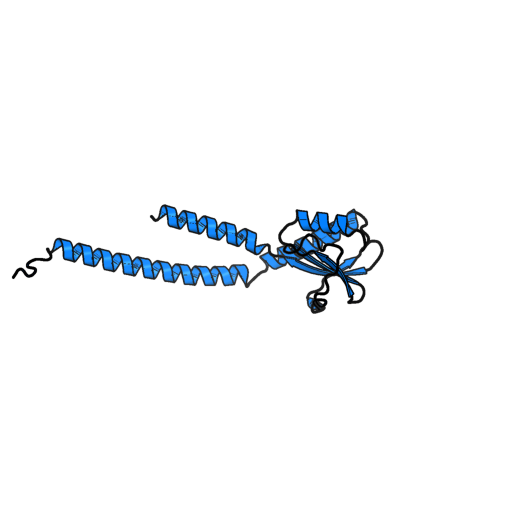 104 ILE A N 1
ATOM 874 C CA . ILE A 1 104 ? -6.016 5.414 -6.006 1.00 78.81 104 ILE A CA 1
ATOM 875 C C . ILE A 1 104 ? -6.993 6.601 -5.979 1.00 78.81 104 ILE A C 1
ATOM 877 O O . ILE A 1 104 ? -8.152 6.440 -6.354 1.00 78.81 104 ILE A O 1
ATOM 881 N N . ASN A 1 105 ? -6.520 7.791 -5.596 1.00 74.25 105 ASN A N 1
ATOM 882 C CA . ASN A 1 105 ? -7.310 9.023 -5.570 1.00 74.25 105 ASN A CA 1
ATOM 883 C C . ASN A 1 105 ? -7.450 9.659 -6.961 1.00 74.25 105 ASN A C 1
ATOM 885 O O . ASN A 1 105 ? -8.322 10.499 -7.159 1.00 74.25 105 ASN A O 1
ATOM 889 N N . ASN A 1 106 ? -6.597 9.271 -7.915 1.00 69.69 106 ASN A N 1
ATOM 890 C CA . ASN A 1 106 ? -6.639 9.742 -9.296 1.00 69.69 106 ASN A CA 1
ATOM 891 C C . ASN A 1 106 ? -6.373 8.571 -10.275 1.00 69.69 106 ASN A C 1
ATOM 893 O O . ASN A 1 106 ? -5.274 8.428 -10.823 1.00 69.69 106 ASN A O 1
ATOM 897 N N . PRO A 1 107 ? -7.360 7.673 -10.461 1.00 62.38 107 PRO A N 1
ATOM 898 C CA . PRO A 1 107 ? -7.187 6.417 -11.194 1.00 62.38 107 PRO A CA 1
ATOM 899 C C . PRO A 1 107 ? -7.127 6.577 -12.723 1.00 62.38 107 PRO A C 1
ATOM 901 O O . PRO A 1 107 ? -6.810 5.598 -13.408 1.00 62.38 107 PRO A O 1
ATOM 904 N N . ASP A 1 108 ? -7.424 7.773 -13.244 1.00 58.03 108 ASP A N 1
ATOM 905 C CA . ASP A 1 108 ? -7.443 8.104 -14.678 1.00 58.03 108 ASP A CA 1
ATOM 906 C C . ASP A 1 108 ? -6.078 8.605 -15.193 1.00 58.03 108 ASP A C 1
ATOM 908 O O . ASP A 1 108 ? -5.862 8.747 -16.396 1.00 58.03 108 ASP A O 1
ATOM 912 N N . THR A 1 109 ? -5.114 8.827 -14.294 1.00 55.38 109 THR A N 1
ATOM 913 C CA . THR A 1 109 ? -3.755 9.308 -14.611 1.00 55.38 109 THR A CA 1
ATOM 914 C C . THR A 1 109 ? -2.734 8.209 -14.925 1.00 55.38 109 THR A C 1
ATOM 916 O O . THR A 1 109 ? -1.552 8.512 -15.017 1.00 55.38 109 THR A O 1
ATOM 919 N N . GLY A 1 110 ? -3.151 6.958 -15.168 1.00 52.06 110 GLY A N 1
ATOM 920 C CA . GLY A 1 110 ? -2.276 5.784 -15.406 1.00 52.06 110 GLY A CA 1
ATOM 921 C C . GLY A 1 110 ? -1.298 5.853 -16.600 1.00 52.06 110 GLY A C 1
ATOM 922 O O . GLY A 1 110 ? -0.665 4.862 -16.945 1.00 52.06 110 GLY A O 1
ATOM 923 N N . SER A 1 111 ? -1.153 7.012 -17.233 1.00 52.25 111 SER A N 1
ATOM 924 C CA . SER A 1 111 ? -0.193 7.304 -18.304 1.00 52.25 111 SER A CA 1
ATOM 925 C C . SER A 1 111 ? 0.148 8.794 -18.392 1.00 52.25 111 SER A C 1
ATOM 927 O O . SER A 1 111 ? 1.206 9.170 -18.893 1.00 52.25 111 SER A O 1
ATOM 929 N N . ASN A 1 112 ? -0.749 9.663 -17.921 1.00 50.28 112 ASN A N 1
ATOM 930 C CA . ASN A 1 112 ? -0.521 11.095 -17.868 1.00 50.28 112 ASN A CA 1
ATOM 931 C C . ASN A 1 112 ? 0.250 11.378 -16.588 1.00 50.28 112 ASN A C 1
ATOM 933 O O . ASN A 1 112 ? -0.346 11.469 -15.519 1.00 50.28 112 ASN A O 1
ATOM 937 N N . ILE A 1 113 ? 1.573 11.500 -16.702 1.00 57.22 113 ILE A N 1
ATOM 938 C CA . ILE A 1 113 ? 2.421 12.094 -15.668 1.00 57.22 113 ILE A CA 1
ATOM 939 C C . ILE A 1 113 ? 1.930 13.541 -15.514 1.00 57.22 113 ILE A C 1
ATOM 941 O O . ILE A 1 113 ? 2.451 14.464 -16.140 1.00 57.22 113 ILE A O 1
ATOM 945 N N . SER A 1 114 ? 0.833 13.742 -14.781 1.00 48.31 114 SER A N 1
ATOM 946 C CA . SER A 1 114 ? 0.357 15.060 -14.400 1.00 48.31 114 SER A CA 1
ATOM 947 C C . SER A 1 114 ? 1.524 15.754 -13.720 1.00 48.31 114 SER A C 1
ATOM 949 O O . SER A 1 114 ? 2.269 15.119 -12.975 1.00 48.31 114 SER A O 1
ATOM 951 N N . GLN A 1 115 ? 1.708 17.027 -14.065 1.00 47.84 115 GLN A N 1
ATOM 952 C CA . GLN A 1 115 ? 2.825 17.911 -13.724 1.00 47.84 115 GLN A CA 1
ATOM 953 C C . GLN A 1 115 ? 2.935 18.206 -12.214 1.00 47.84 115 GLN A C 1
ATOM 955 O O . GLN A 1 115 ? 3.199 19.330 -11.802 1.00 47.84 115 GLN A O 1
ATOM 960 N N . GLU A 1 116 ? 2.710 17.212 -11.369 1.00 48.16 116 GLU A N 1
ATOM 961 C CA . GLU A 1 116 ? 3.103 17.219 -9.978 1.00 48.16 116 GLU A CA 1
ATOM 962 C C . GLU A 1 116 ? 4.574 16.818 -9.940 1.00 48.16 116 GLU A C 1
ATOM 964 O O . GLU A 1 116 ? 4.975 15.796 -10.503 1.00 48.16 116 GLU A O 1
ATOM 969 N N . SER A 1 117 ? 5.395 17.686 -9.346 1.00 52.00 117 SER A N 1
ATOM 970 C CA . SER A 1 117 ? 6.830 17.486 -9.158 1.00 52.00 117 SER A CA 1
ATOM 971 C C . SER A 1 117 ? 7.127 16.026 -8.815 1.00 52.00 117 SER A C 1
ATOM 973 O O . SER A 1 117 ? 6.475 15.494 -7.912 1.00 52.00 117 SER A O 1
ATOM 975 N N . PRO A 1 118 ? 8.081 15.363 -9.500 1.00 56.47 118 PRO A N 1
ATOM 976 C CA . PRO A 1 118 ? 8.362 13.959 -9.248 1.00 56.47 118 PRO A CA 1
ATOM 977 C C . PRO A 1 118 ? 8.665 13.817 -7.764 1.00 56.47 118 PRO A C 1
ATOM 979 O O . PRO A 1 118 ? 9.626 14.409 -7.278 1.00 56.47 118 PRO A O 1
ATOM 982 N N . ILE A 1 119 ? 7.819 13.091 -7.031 1.00 61.53 119 ILE A N 1
ATOM 983 C CA . ILE A 1 119 ? 8.073 12.831 -5.620 1.00 61.53 119 ILE A CA 1
ATOM 984 C C . ILE A 1 119 ? 9.384 12.044 -5.593 1.00 61.53 119 ILE A C 1
ATOM 986 O O . ILE A 1 119 ? 9.457 10.914 -6.081 1.00 61.53 119 ILE A O 1
ATOM 990 N N . ILE A 1 120 ? 10.459 12.690 -5.144 1.00 66.31 120 ILE A N 1
ATOM 991 C CA . ILE A 1 120 ? 11.777 12.068 -5.068 1.00 66.31 120 ILE A CA 1
ATOM 992 C C . ILE A 1 120 ? 11.803 11.299 -3.757 1.00 66.31 120 ILE A C 1
ATOM 994 O O . ILE A 1 120 ? 12.021 11.868 -2.689 1.00 66.31 120 ILE A O 1
ATOM 998 N N . PHE A 1 121 ? 11.551 9.998 -3.837 1.00 71.38 121 PHE A N 1
ATOM 999 C CA . PHE A 1 121 ? 11.711 9.115 -2.690 1.00 71.38 121 PHE A CA 1
ATOM 1000 C C . PHE A 1 121 ? 13.194 8.825 -2.448 1.00 71.38 121 PHE A C 1
ATOM 1002 O O . PHE A 1 121 ? 13.991 8.735 -3.388 1.00 71.38 121 PHE A O 1
ATOM 1009 N N . SER A 1 122 ? 13.568 8.661 -1.177 1.00 72.25 122 SER A N 1
ATOM 1010 C CA . SER A 1 122 ? 14.911 8.208 -0.819 1.00 72.25 122 SER A CA 1
ATOM 1011 C C . SER A 1 122 ? 15.179 6.830 -1.429 1.00 72.25 122 SER A C 1
ATOM 1013 O O . SER A 1 122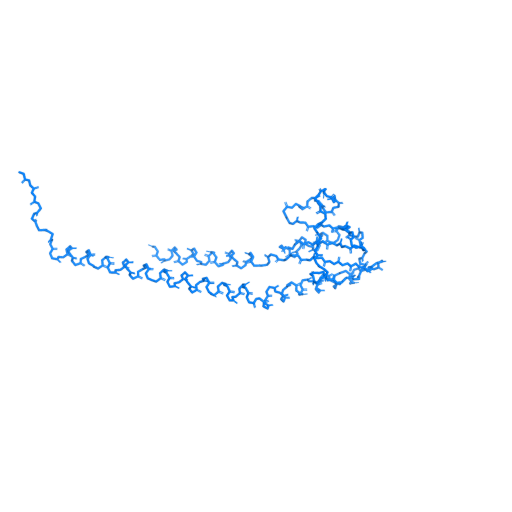 ? 14.285 5.992 -1.549 1.00 72.25 122 SER A O 1
ATOM 1015 N N . ASN A 1 123 ? 16.431 6.572 -1.809 1.00 72.19 123 ASN A N 1
ATOM 1016 C CA . ASN A 1 123 ? 16.797 5.312 -2.456 1.00 72.19 123 ASN A CA 1
ATOM 1017 C C . ASN A 1 123 ? 16.545 4.085 -1.555 1.00 72.19 123 ASN A C 1
ATOM 1019 O O . ASN A 1 123 ? 16.294 3.001 -2.063 1.00 72.19 123 ASN A O 1
ATOM 1023 N N . GLU A 1 124 ? 16.559 4.266 -0.232 1.00 73.62 124 GLU A N 1
ATOM 1024 C CA . GLU A 1 124 ? 16.240 3.235 0.768 1.00 73.62 124 GLU A CA 1
ATOM 1025 C C . GLU A 1 124 ? 14.764 2.814 0.751 1.00 73.62 124 GLU A C 1
ATOM 1027 O O . GLU A 1 124 ? 14.428 1.691 1.120 1.00 73.62 124 GLU A O 1
ATOM 1032 N N . ALA A 1 125 ? 13.871 3.703 0.309 1.00 80.75 125 ALA A N 1
ATOM 1033 C CA . ALA A 1 125 ? 12.445 3.422 0.200 1.00 80.75 125 ALA A CA 1
ATOM 1034 C C . ALA A 1 125 ? 12.072 2.728 -1.123 1.00 80.75 125 ALA A C 1
ATOM 1036 O O . ALA A 1 125 ? 10.946 2.236 -1.265 1.00 80.75 125 ALA A O 1
ATOM 1037 N N . LEU A 1 126 ? 12.998 2.694 -2.089 1.00 87.06 126 LEU A N 1
ATOM 1038 C CA . LEU A 1 126 ? 12.808 2.087 -3.400 1.00 87.06 126 LEU A CA 1
ATOM 1039 C C . LEU A 1 126 ? 13.158 0.599 -3.377 1.00 87.06 126 LEU A C 1
ATOM 1041 O O . LEU A 1 126 ? 14.148 0.174 -2.792 1.00 87.06 126 LEU A O 1
ATOM 1045 N N . SER A 1 127 ? 12.353 -0.202 -4.067 1.00 91.81 127 SER A N 1
ATOM 1046 C CA . SER A 1 127 ? 12.617 -1.622 -4.292 1.00 91.81 127 SER A CA 1
ATOM 1047 C C . SER A 1 127 ? 13.015 -1.866 -5.740 1.00 91.81 127 SER A C 1
ATOM 1049 O O . SER A 1 127 ? 12.305 -1.449 -6.654 1.00 91.81 127 SER A O 1
ATOM 1051 N N . ASP A 1 128 ? 14.117 -2.580 -5.962 1.00 94.06 128 ASP A N 1
ATOM 1052 C CA . ASP A 1 128 ? 14.533 -2.965 -7.313 1.00 94.06 128 ASP A CA 1
ATOM 1053 C C . ASP A 1 128 ? 13.530 -3.931 -7.938 1.00 94.06 128 ASP A C 1
ATOM 1055 O O . ASP A 1 128 ? 13.044 -4.855 -7.275 1.00 94.06 128 ASP A O 1
ATOM 1059 N N . ILE A 1 129 ? 13.251 -3.744 -9.224 1.00 94.88 129 ILE A N 1
ATOM 1060 C CA . ILE A 1 129 ? 12.396 -4.616 -10.018 1.00 94.88 129 ILE A CA 1
ATOM 1061 C C . ILE A 1 129 ? 13.016 -4.876 -11.388 1.00 94.88 129 ILE A C 1
ATOM 1063 O O . ILE A 1 129 ? 13.659 -4.008 -11.978 1.00 94.88 129 ILE A O 1
ATOM 1067 N N . LYS A 1 130 ? 12.811 -6.085 -11.904 1.00 95.81 130 LYS A N 1
ATOM 1068 C CA . LYS A 1 130 ? 13.260 -6.485 -13.233 1.00 95.81 130 LYS A CA 1
ATOM 1069 C C . LYS A 1 130 ? 12.039 -6.682 -14.121 1.00 95.81 130 LYS A C 1
ATOM 1071 O O . LYS A 1 130 ? 11.296 -7.638 -13.920 1.00 95.81 130 LYS A O 1
ATOM 1076 N N . PHE A 1 131 ? 11.840 -5.767 -15.063 1.00 95.62 131 PHE A N 1
ATOM 1077 C CA . PHE A 1 131 ? 10.937 -5.979 -16.190 1.00 95.62 131 PHE A CA 1
ATOM 1078 C C . PHE A 1 131 ? 11.642 -6.827 -17.252 1.00 95.62 131 PHE A C 1
ATOM 1080 O O . PHE A 1 131 ? 12.857 -7.041 -17.197 1.00 95.62 131 PHE A O 1
ATOM 1087 N N . ASN A 1 132 ? 10.879 -7.318 -18.224 1.00 95.88 132 ASN A N 1
ATOM 1088 C CA . ASN A 1 132 ? 11.413 -8.142 -19.303 1.00 95.88 132 ASN A CA 1
ATOM 1089 C C . ASN A 1 132 ? 12.424 -7.381 -20.183 1.00 95.88 132 ASN A C 1
ATOM 1091 O O . ASN A 1 132 ? 13.386 -7.961 -20.678 1.00 95.88 132 ASN A O 1
ATOM 1095 N N . ASP A 1 133 ? 12.222 -6.074 -20.352 1.00 94.50 133 ASP A N 1
ATOM 1096 C CA . ASP A 1 133 ? 13.029 -5.191 -21.195 1.00 94.50 133 ASP A CA 1
ATOM 1097 C C . ASP A 1 133 ? 14.050 -4.346 -20.415 1.00 94.50 133 ASP A C 1
ATOM 1099 O O . ASP A 1 133 ? 15.049 -3.909 -20.989 1.00 94.50 133 ASP A O 1
ATOM 1103 N N . VAL A 1 134 ? 13.828 -4.091 -19.119 1.00 94.62 134 VAL A N 1
ATOM 1104 C CA . VAL A 1 134 ? 14.669 -3.167 -18.343 1.00 94.62 134 VAL A CA 1
ATOM 1105 C C . VAL A 1 134 ? 14.642 -3.421 -16.832 1.00 94.62 134 VAL A C 1
ATOM 1107 O O . VAL A 1 134 ? 13.649 -3.866 -16.260 1.00 94.62 134 VAL A O 1
ATOM 1110 N N . ASN A 1 135 ? 15.732 -3.065 -16.149 1.00 95.25 135 ASN A N 1
ATOM 1111 C CA . ASN A 1 135 ? 15.742 -2.954 -14.690 1.00 95.25 135 ASN A CA 1
ATOM 1112 C C . ASN A 1 135 ? 15.223 -1.575 -14.266 1.00 95.25 135 ASN A C 1
ATOM 1114 O O . ASN A 1 135 ? 15.632 -0.548 -14.809 1.00 95.25 135 ASN A O 1
ATOM 1118 N N . ALA A 1 136 ? 14.355 -1.546 -13.266 1.00 93.69 136 ALA A N 1
ATOM 1119 C CA . ALA A 1 136 ? 13.744 -0.330 -12.753 1.00 93.69 136 ALA A CA 1
ATOM 1120 C C . ALA A 1 136 ? 13.678 -0.366 -11.223 1.00 93.69 136 ALA A C 1
ATOM 1122 O O . ALA A 1 136 ? 14.037 -1.353 -10.578 1.00 93.69 136 ALA A O 1
ATOM 1123 N N . LYS A 1 137 ? 13.203 0.726 -10.636 1.00 93.50 137 LYS A N 1
ATOM 1124 C CA . LYS A 1 137 ? 12.928 0.833 -9.205 1.00 93.50 137 LYS A CA 1
ATOM 1125 C C . LYS A 1 137 ? 11.476 1.190 -8.992 1.00 93.50 137 LYS A C 1
ATOM 1127 O O . LYS A 1 137 ? 10.917 1.963 -9.763 1.00 93.50 137 LYS A O 1
ATOM 1132 N N . ILE A 1 138 ? 10.875 0.657 -7.938 1.00 92.62 138 ILE A N 1
ATOM 1133 C CA . ILE A 1 138 ? 9.506 0.998 -7.568 1.00 92.62 138 ILE A CA 1
ATOM 1134 C C . ILE A 1 138 ? 9.441 1.578 -6.171 1.00 92.62 138 ILE A C 1
ATOM 1136 O O . ILE A 1 138 ? 10.125 1.117 -5.258 1.00 92.62 138 ILE A O 1
ATOM 1140 N N . TYR A 1 139 ? 8.560 2.553 -6.009 1.00 90.50 139 TYR A N 1
ATOM 1141 C CA . TYR A 1 139 ? 8.009 2.906 -4.716 1.00 90.50 139 TYR A CA 1
ATOM 1142 C C . TYR A 1 139 ? 6.577 2.379 -4.655 1.00 90.50 139 TYR A C 1
ATOM 1144 O O . TYR A 1 139 ? 5.788 2.601 -5.574 1.00 90.50 139 TYR A O 1
ATOM 1152 N N . MET A 1 140 ? 6.263 1.654 -3.585 1.00 90.12 140 MET A N 1
ATOM 1153 C CA . MET A 1 140 ? 4.924 1.141 -3.321 1.00 90.12 140 MET A CA 1
ATOM 1154 C C . MET A 1 140 ? 4.467 1.648 -1.960 1.00 90.12 140 MET A C 1
ATOM 1156 O O . MET A 1 140 ? 5.127 1.415 -0.938 1.00 90.12 140 MET A O 1
ATOM 1160 N N . GLU A 1 141 ? 3.338 2.336 -1.965 1.00 87.38 141 GLU A N 1
ATOM 1161 C CA . GLU A 1 141 ? 2.657 2.811 -0.772 1.00 87.38 141 GLU A CA 1
ATOM 1162 C C . GLU A 1 141 ? 1.391 1.976 -0.589 1.00 87.38 141 GLU A C 1
ATOM 1164 O O . GLU A 1 141 ? 0.593 1.821 -1.514 1.00 87.38 141 GLU A O 1
ATOM 1169 N N . CYS A 1 142 ? 1.259 1.371 0.589 1.00 86.44 142 CYS A N 1
ATOM 1170 C CA . CYS A 1 142 ? 0.203 0.418 0.897 1.00 86.44 142 CYS A CA 1
ATOM 1171 C C . CYS A 1 142 ? -0.630 0.950 2.059 1.00 86.44 142 CYS A C 1
ATOM 1173 O O . CYS A 1 142 ? -0.130 1.077 3.171 1.00 86.44 142 CYS A O 1
ATOM 1175 N N . PHE A 1 143 ? -1.917 1.155 1.819 1.00 83.12 143 PHE A N 1
ATOM 1176 C CA . PHE A 1 143 ? -2.895 1.654 2.784 1.00 83.12 143 PHE A CA 1
ATOM 1177 C C . PHE A 1 143 ? -3.719 0.512 3.395 1.00 83.12 143 PHE A C 1
ATOM 1179 O O . PHE A 1 143 ? -4.916 0.645 3.652 1.00 83.12 143 PHE A O 1
ATOM 1186 N N . PHE A 1 144 ? -3.102 -0.655 3.604 1.00 80.06 144 PHE A N 1
ATOM 1187 C CA . PHE A 1 144 ? -3.805 -1.849 4.092 1.00 80.06 144 PHE A CA 1
ATOM 1188 C C . PHE A 1 144 ? -4.404 -1.663 5.490 1.00 80.06 144 PHE A C 1
ATOM 1190 O O . PHE A 1 144 ? -5.388 -2.318 5.827 1.00 80.06 144 PHE A O 1
ATOM 1197 N N . GLU A 1 145 ? -3.852 -0.753 6.291 1.00 74.38 145 GLU A N 1
ATOM 1198 C CA . GLU A 1 145 ? -4.382 -0.350 7.596 1.00 74.38 145 GLU A CA 1
ATOM 1199 C C . GLU A 1 145 ? -5.825 0.161 7.545 1.00 74.38 145 GLU A C 1
ATOM 1201 O O . GLU A 1 145 ? -6.600 -0.156 8.447 1.00 74.38 145 GLU A O 1
ATOM 1206 N N . TYR A 1 146 ? -6.239 0.834 6.464 1.00 74.06 146 TYR A N 1
ATOM 1207 C CA . TYR A 1 146 ? -7.611 1.330 6.321 1.00 74.06 146 TYR A CA 1
ATOM 1208 C C . TYR A 1 146 ? -8.636 0.196 6.350 1.00 74.06 146 TYR A C 1
ATOM 1210 O O . TYR A 1 146 ? -9.710 0.349 6.930 1.00 74.06 146 TYR A O 1
ATOM 1218 N N . LYS A 1 147 ? -8.294 -0.979 5.803 1.00 74.69 147 LYS A N 1
ATOM 1219 C CA . LYS A 1 147 ? -9.153 -2.168 5.879 1.00 74.69 147 LYS A CA 1
ATOM 1220 C C . LYS A 1 147 ? -9.451 -2.546 7.333 1.00 74.69 147 LYS A C 1
ATOM 1222 O O . LYS A 1 147 ? -10.588 -2.876 7.655 1.00 74.69 147 LYS A O 1
ATOM 1227 N N . TYR A 1 148 ? -8.445 -2.494 8.203 1.00 73.88 148 TYR A N 1
ATOM 1228 C CA . TYR A 1 148 ? -8.586 -2.845 9.618 1.00 73.88 148 TYR A CA 1
ATOM 1229 C C . TYR A 1 148 ? -9.233 -1.723 10.419 1.00 73.88 148 TYR A C 1
ATOM 1231 O O . TYR A 1 148 ? -10.062 -2.005 11.279 1.00 73.88 148 TYR A O 1
ATOM 1239 N N . TYR A 1 149 ? -8.924 -0.467 10.095 1.00 74.06 149 TYR A N 1
ATOM 1240 C CA . TYR A 1 149 ? -9.549 0.692 10.718 1.00 74.06 149 TYR A CA 1
ATOM 1241 C C . TYR A 1 149 ? -11.074 0.656 10.558 1.00 74.06 149 TYR A C 1
ATOM 1243 O O . TYR A 1 149 ? -11.792 0.742 11.551 1.00 74.06 149 TYR A O 1
ATOM 1251 N N . TYR A 1 150 ? -11.586 0.412 9.345 1.00 76.75 150 TYR A N 1
ATOM 1252 C CA . TYR A 1 150 ? -13.033 0.295 9.124 1.00 76.75 150 TYR A CA 1
ATOM 1253 C C . TYR A 1 150 ? -13.667 -0.871 9.893 1.00 76.75 150 TYR A C 1
ATOM 1255 O O . TYR A 1 150 ? -14.769 -0.719 10.417 1.00 76.75 150 TYR A O 1
ATOM 1263 N N . ILE A 1 151 ? -12.980 -2.014 10.004 1.00 79.75 151 ILE A N 1
ATOM 1264 C CA . ILE A 1 151 ? -13.465 -3.159 10.791 1.00 79.75 151 ILE A CA 1
ATOM 1265 C C . ILE A 1 151 ? -13.543 -2.793 12.277 1.00 79.75 151 ILE A C 1
ATOM 1267 O O . ILE A 1 151 ? -14.558 -3.056 12.916 1.00 79.75 151 ILE A O 1
ATOM 1271 N N . ILE A 1 152 ? -12.498 -2.169 12.826 1.00 79.56 152 ILE A N 1
ATOM 1272 C CA . ILE A 1 152 ? -12.450 -1.765 14.236 1.00 79.56 152 ILE A CA 1
ATOM 1273 C C . ILE A 1 152 ? -13.541 -0.736 14.532 1.00 79.56 152 ILE A C 1
ATOM 1275 O O . ILE A 1 152 ? -14.283 -0.905 15.495 1.00 79.56 152 ILE A O 1
ATOM 1279 N N . VAL A 1 153 ? -13.686 0.289 13.688 1.00 79.19 153 VAL A N 1
ATOM 1280 C CA . VAL A 1 153 ? -14.737 1.305 13.839 1.00 79.19 153 VAL A CA 1
ATOM 1281 C C . VAL A 1 153 ? -16.122 0.661 13.794 1.00 79.19 153 VAL A C 1
ATOM 1283 O O . VAL A 1 153 ? -16.968 0.972 14.628 1.00 79.19 153 VAL A O 1
ATOM 1286 N N . PHE A 1 154 ? -16.352 -0.280 12.878 1.00 82.19 154 PHE A N 1
ATOM 1287 C CA . PHE A 1 154 ? -17.623 -0.995 12.792 1.00 82.19 154 PHE A CA 1
ATOM 1288 C C . PHE A 1 154 ? -17.918 -1.825 14.052 1.00 82.19 154 PHE A C 1
ATOM 1290 O O . PHE A 1 154 ? -19.018 -1.739 14.598 1.00 82.19 154 PHE A O 1
ATOM 1297 N N . LEU A 1 155 ? -16.928 -2.561 14.567 1.00 80.75 155 LEU A N 1
ATOM 1298 C CA . LEU A 1 155 ? -17.053 -3.313 15.821 1.00 80.75 155 LEU A CA 1
ATOM 1299 C C . LEU A 1 155 ? -17.309 -2.387 17.019 1.00 80.75 155 LEU A C 1
ATOM 1301 O O . LEU A 1 155 ? -18.143 -2.688 17.872 1.00 80.75 155 LEU A O 1
ATOM 1305 N N . MET A 1 156 ? -16.631 -1.237 17.075 1.00 76.50 156 MET A N 1
ATOM 1306 C CA . MET A 1 156 ? -16.848 -0.237 18.122 1.00 76.50 156 MET A CA 1
ATOM 1307 C C . MET A 1 156 ? -18.254 0.365 18.065 1.00 76.50 156 MET A C 1
ATOM 1309 O O . MET A 1 156 ? -18.877 0.523 19.113 1.00 76.50 156 MET A O 1
ATOM 1313 N N . LEU A 1 157 ? -18.786 0.644 16.870 1.00 80.44 157 LEU A N 1
ATOM 1314 C CA . LEU A 1 157 ? -20.163 1.118 16.692 1.00 80.44 157 LEU A CA 1
ATOM 1315 C C . LEU A 1 157 ? -21.191 0.091 17.185 1.00 80.44 157 LEU A C 1
ATOM 1317 O O . LEU A 1 157 ? -22.163 0.466 17.836 1.00 80.44 157 LEU A O 1
ATOM 1321 N N . GLN A 1 158 ? -20.964 -1.201 16.930 1.00 78.12 158 GLN A N 1
ATOM 1322 C CA . GLN A 1 158 ? -21.833 -2.275 17.424 1.00 78.12 158 GLN A CA 1
ATOM 1323 C C . GLN A 1 158 ? -21.806 -2.379 18.951 1.00 78.12 158 GLN A C 1
ATOM 1325 O O . GLN A 1 158 ? -22.856 -2.497 19.576 1.00 78.12 158 GLN A O 1
ATOM 1330 N N . LEU A 1 159 ? -20.621 -2.277 19.558 1.00 74.06 159 LEU A N 1
ATOM 1331 C CA . LEU A 1 159 ? -20.478 -2.255 21.015 1.00 74.06 159 LEU A CA 1
ATOM 1332 C C . LEU A 1 159 ? -21.176 -1.038 21.637 1.00 74.06 159 LEU A C 1
ATOM 1334 O O . LEU A 1 159 ? -21.822 -1.179 22.671 1.00 74.06 159 LEU A O 1
ATOM 1338 N N . HIS A 1 160 ? -21.096 0.130 20.993 1.00 71.81 160 HIS A N 1
ATOM 1339 C CA . HIS A 1 160 ? -21.803 1.333 21.436 1.00 71.81 160 HIS A CA 1
ATOM 1340 C C . HIS A 1 160 ? -23.326 1.178 21.341 1.00 71.81 160 HIS A C 1
ATOM 1342 O O . HIS A 1 160 ? -24.034 1.577 22.259 1.00 71.81 160 HIS A O 1
ATOM 1348 N N . PHE A 1 161 ? -23.831 0.571 20.262 1.00 67.88 161 PHE A N 1
ATOM 1349 C CA . PHE A 1 161 ? -25.262 0.321 20.084 1.00 67.88 161 PHE A CA 1
ATOM 1350 C C . PHE A 1 161 ? -25.805 -0.733 21.059 1.00 67.88 161 PHE A C 1
ATOM 1352 O O . PHE A 1 161 ? -26.925 -0.600 21.525 1.00 67.88 161 PHE A O 1
ATOM 1359 N N . CYS A 1 162 ? -25.023 -1.758 21.411 1.00 65.62 162 CYS A N 1
ATOM 1360 C CA . CYS A 1 162 ? -25.415 -2.747 22.424 1.00 65.62 162 CYS A CA 1
ATOM 1361 C C . CYS A 1 162 ? -25.360 -2.220 23.867 1.00 65.62 162 CYS A C 1
ATOM 1363 O O . CYS A 1 162 ? -25.908 -2.863 24.761 1.00 65.62 162 CYS A O 1
ATOM 1365 N N . ALA A 1 163 ? -24.665 -1.107 24.110 1.00 51.38 163 ALA A N 1
ATOM 1366 C CA . ALA A 1 163 ? -24.561 -0.480 25.426 1.00 51.38 163 ALA A CA 1
ATOM 1367 C C . ALA A 1 163 ? -25.652 0.579 25.692 1.00 51.38 163 ALA A C 1
ATOM 1369 O O . ALA A 1 163 ? -25.736 1.071 26.820 1.00 51.38 163 ALA A O 1
ATOM 1370 N N . LEU A 1 164 ? -26.452 0.929 24.676 1.00 46.28 164 LEU A N 1
ATOM 1371 C CA . LEU A 1 164 ? -27.571 1.880 24.722 1.00 46.28 164 LEU A CA 1
ATOM 1372 C C . LEU A 1 164 ? -28.915 1.143 24.800 1.00 46.28 164 LEU A C 1
ATOM 1374 O O . LEU A 1 164 ? -29.803 1.651 25.519 1.00 46.28 164 LEU A O 1
#

Secondary structure (DSSP, 8-state):
--------HHHHHHHHHHHHHHHHHHHHHHHHHHHHHHHHHHHHTS-SHHHHHHHHHHHHHHHHHHHTT--TT-HHHHHHHHHHH-SEEEEEEETTEEEEEEBTTBTT-SS---SS------GGG-EEEE-SS-EEEEEEEE-HHHHHHHHHHHHHHHHHHHT-

Sequence (164 aa):
MNKRFLCTKLEIKLILCLI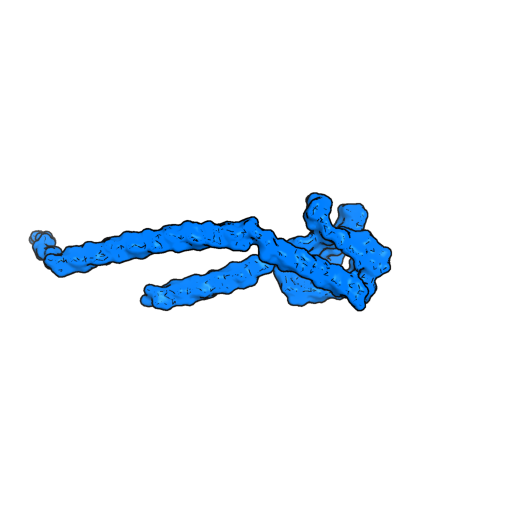LSFVIAVGIFFLLSQIGENILDNYFNKISFVSNQKRQAISDFKKYISDNNLTINDHDKITQWVRKEKYINIYVYKENRLIYSYNINNPDTGSNISQESPIIFSNEALSDIKFNDVNAKIYMECFFEYKYYYIIVFLMLQLHFCAL

pLDDT: mean 78.44, std 14.84, range [36.0, 96.94]